Protein AF-A0A7G8F6U8-F1 (afdb_monomer_lite)

Structure (mmCIF, N/CA/C/O backbone):
data_AF-A0A7G8F6U8-F1
#
_entry.id   AF-A0A7G8F6U8-F1
#
loop_
_atom_site.group_PDB
_atom_site.id
_atom_site.type_symbol
_atom_site.label_atom_id
_atom_site.label_alt_id
_atom_site.label_comp_id
_atom_site.label_asym_id
_atom_site.label_entity_id
_atom_site.label_seq_id
_atom_site.pdbx_PDB_ins_code
_atom_site.Cartn_x
_atom_site.Cartn_y
_atom_site.Cartn_z
_atom_site.occupancy
_atom_site.B_iso_or_equiv
_atom_site.auth_seq_id
_atom_site.auth_comp_id
_atom_site.auth_asym_id
_atom_site.auth_atom_id
_atom_site.pdbx_PDB_model_num
ATOM 1 N N . MET A 1 1 ? 1.202 2.092 -9.652 1.00 82.44 1 MET A N 1
ATOM 2 C CA . MET A 1 1 ? 2.455 2.360 -8.913 1.00 82.44 1 MET A CA 1
ATOM 3 C C . MET A 1 1 ? 3.467 1.315 -9.320 1.00 82.44 1 MET A C 1
ATOM 5 O O . MET A 1 1 ? 3.158 0.132 -9.231 1.00 82.44 1 MET A O 1
ATOM 9 N N . HIS A 1 2 ? 4.611 1.744 -9.842 1.00 87.75 2 HIS A N 1
ATOM 10 C CA . HIS A 1 2 ? 5.623 0.851 -10.401 1.00 87.75 2 HIS A CA 1
ATOM 11 C C . HIS A 1 2 ? 6.920 1.020 -9.623 1.00 87.75 2 HIS A C 1
ATOM 13 O O . HIS A 1 2 ? 7.299 2.141 -9.292 1.00 87.75 2 HIS A O 1
ATOM 19 N N . PHE A 1 3 ? 7.587 -0.093 -9.344 1.00 89.06 3 PHE A N 1
ATOM 20 C CA . PHE A 1 3 ? 8.852 -0.131 -8.621 1.00 89.06 3 PHE A CA 1
ATOM 21 C C . PHE A 1 3 ? 9.890 -0.797 -9.517 1.00 89.06 3 PHE A C 1
ATOM 23 O O . PHE A 1 3 ? 9.578 -1.778 -10.192 1.00 89.06 3 PHE A O 1
ATOM 30 N N . THR A 1 4 ? 11.118 -0.277 -9.539 1.00 90.12 4 THR A N 1
ATOM 31 C CA . THR A 1 4 ? 12.177 -0.842 -10.393 1.00 90.12 4 THR A CA 1
ATOM 32 C C . THR A 1 4 ? 12.884 -2.039 -9.753 1.00 90.12 4 THR A C 1
ATOM 34 O O . THR A 1 4 ? 13.609 -2.759 -10.435 1.00 90.12 4 THR A O 1
ATOM 37 N N . SER A 1 5 ? 12.660 -2.286 -8.458 1.00 89.50 5 SER A N 1
ATOM 38 C CA . SER A 1 5 ? 13.149 -3.460 -7.733 1.00 89.50 5 SER A CA 1
ATOM 39 C C . SER A 1 5 ? 12.183 -3.875 -6.620 1.00 89.50 5 SER A C 1
ATOM 41 O O . SER A 1 5 ? 11.375 -3.075 -6.142 1.00 89.50 5 SER A O 1
ATOM 43 N N . LEU A 1 6 ? 12.292 -5.135 -6.180 1.00 87.81 6 LEU A N 1
ATOM 44 C CA . LEU A 1 6 ? 11.554 -5.633 -5.015 1.00 87.81 6 LEU A CA 1
ATOM 45 C C . LEU A 1 6 ? 11.927 -4.866 -3.736 1.00 87.81 6 LEU A C 1
ATOM 47 O O . LEU A 1 6 ? 11.061 -4.613 -2.908 1.00 87.81 6 LEU A O 1
ATOM 51 N N . GLU A 1 7 ? 13.192 -4.468 -3.601 1.00 92.44 7 GLU A N 1
ATOM 52 C CA . GLU A 1 7 ? 13.697 -3.695 -2.461 1.00 92.44 7 GLU A CA 1
ATOM 53 C C . GLU A 1 7 ? 13.002 -2.328 -2.351 1.00 92.44 7 GLU A C 1
ATOM 55 O O . GLU A 1 7 ? 12.481 -1.991 -1.294 1.00 92.44 7 GLU A O 1
ATOM 60 N N . GLN A 1 8 ? 12.851 -1.595 -3.462 1.00 92.06 8 GLN A N 1
ATOM 61 C CA . GLN A 1 8 ? 12.112 -0.323 -3.458 1.00 92.06 8 GLN A CA 1
ATOM 62 C C . GLN A 1 8 ? 10.642 -0.489 -3.070 1.00 92.06 8 GLN A C 1
ATOM 64 O O . GLN A 1 8 ? 10.083 0.359 -2.373 1.00 92.06 8 GLN A O 1
ATOM 69 N N . PHE A 1 9 ? 10.007 -1.577 -3.514 1.00 90.94 9 PHE A N 1
ATOM 70 C CA . PHE A 1 9 ? 8.657 -1.901 -3.064 1.00 90.94 9 PHE A CA 1
ATOM 71 C C . PHE A 1 9 ? 8.623 -2.150 -1.548 1.00 90.94 9 PHE A C 1
ATOM 73 O O . PHE A 1 9 ? 7.731 -1.647 -0.866 1.00 90.94 9 PHE A O 1
ATOM 80 N N . GLN A 1 10 ? 9.586 -2.908 -1.018 1.00 90.19 10 GLN A N 1
ATOM 81 C CA . GLN A 1 10 ? 9.664 -3.225 0.407 1.00 90.19 10 GLN A CA 1
ATOM 82 C C . GLN A 1 10 ? 9.866 -1.969 1.257 1.00 90.19 10 GLN A C 1
ATOM 84 O O . GLN A 1 10 ? 9.146 -1.807 2.239 1.00 90.19 10 GLN A O 1
ATOM 89 N N . ASP A 1 11 ? 10.756 -1.060 0.860 1.00 92.56 11 ASP A N 1
ATOM 90 C CA . ASP A 1 11 ? 10.983 0.208 1.563 1.00 92.56 11 ASP A CA 1
ATOM 91 C C . ASP A 1 11 ? 9.722 1.080 1.588 1.00 92.56 11 ASP A C 1
ATOM 93 O O . ASP A 1 11 ? 9.325 1.590 2.640 1.00 92.56 11 ASP A O 1
ATOM 97 N N . TRP A 1 12 ? 9.036 1.201 0.447 1.00 89.62 12 TRP A N 1
ATOM 98 C CA . TRP A 1 12 ? 7.765 1.920 0.364 1.00 89.62 12 TRP A CA 1
ATOM 99 C C . TRP A 1 12 ? 6.688 1.284 1.256 1.00 89.62 12 TRP A C 1
ATOM 101 O O . TRP A 1 12 ? 6.010 1.982 2.014 1.00 89.62 12 TRP A O 1
ATOM 111 N N . TYR A 1 13 ? 6.554 -0.045 1.211 1.00 87.56 13 TYR A N 1
ATOM 112 C CA . TYR A 1 13 ? 5.565 -0.782 1.998 1.00 87.56 13 TYR A CA 1
ATOM 113 C C . TYR A 1 13 ? 5.841 -0.693 3.506 1.00 87.56 13 TYR A C 1
ATOM 115 O O . TYR A 1 13 ? 4.917 -0.480 4.289 1.00 87.56 13 TYR A O 1
ATOM 123 N N . GLN A 1 14 ? 7.107 -0.790 3.924 1.00 87.44 14 GLN A N 1
ATOM 124 C CA . GLN A 1 14 ? 7.516 -0.579 5.315 1.00 87.44 14 GLN A CA 1
ATOM 125 C C . GLN A 1 14 ? 7.199 0.842 5.778 1.00 87.44 14 GLN A C 1
ATOM 127 O O . GLN A 1 14 ? 6.704 1.021 6.890 1.00 87.44 14 GLN A O 1
ATOM 132 N N . GLY A 1 15 ? 7.423 1.847 4.927 1.00 86.00 15 GLY A N 1
ATOM 133 C CA . GLY A 1 15 ? 7.000 3.218 5.197 1.00 86.00 15 GLY A CA 1
ATOM 134 C C . GLY A 1 15 ? 5.495 3.312 5.459 1.00 86.00 15 GLY A C 1
ATOM 135 O O . GLY A 1 15 ? 5.089 3.936 6.432 1.00 86.00 15 GLY A O 1
ATOM 136 N N . LEU A 1 16 ? 4.671 2.638 4.652 1.00 83.06 16 LEU A N 1
ATOM 137 C CA . LEU A 1 16 ? 3.213 2.649 4.788 1.00 83.06 16 LEU A CA 1
ATOM 138 C C . LEU A 1 16 ? 2.722 1.983 6.082 1.00 83.06 16 LEU A C 1
ATOM 140 O O . LEU A 1 16 ? 1.881 2.544 6.780 1.00 83.06 16 LEU A O 1
ATOM 144 N N . VAL A 1 17 ? 3.242 0.795 6.401 1.00 78.25 17 VAL A N 1
ATOM 145 C CA . VAL A 1 17 ? 2.833 0.021 7.586 1.00 78.25 17 VAL A CA 1
ATOM 146 C C . VAL A 1 17 ? 3.283 0.704 8.876 1.00 78.25 17 VAL A C 1
ATOM 148 O O . VAL A 1 17 ? 2.534 0.739 9.849 1.00 78.25 17 VAL A O 1
ATOM 151 N N . ASN A 1 18 ? 4.482 1.288 8.879 1.00 81.44 18 ASN A N 1
ATOM 152 C CA . ASN A 1 18 ? 5.039 1.940 10.063 1.00 81.44 18 ASN A CA 1
ATOM 153 C C . ASN A 1 18 ? 4.590 3.405 10.218 1.00 81.44 18 ASN A C 1
ATOM 155 O O . ASN A 1 18 ? 4.840 4.006 11.262 1.00 81.44 18 ASN A O 1
ATOM 159 N N . ALA A 1 19 ? 3.937 3.998 9.212 1.00 73.50 19 ALA A N 1
ATOM 16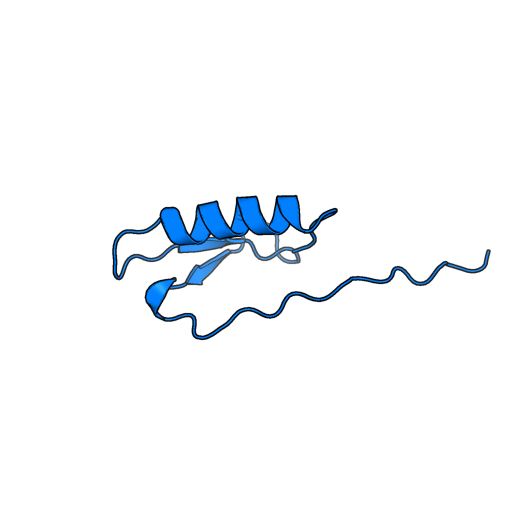0 C CA . ALA A 1 19 ? 3.486 5.391 9.258 1.00 73.50 19 ALA A CA 1
ATOM 161 C C . ALA A 1 19 ? 2.292 5.632 10.194 1.00 73.50 19 ALA A C 1
ATOM 163 O O . ALA A 1 19 ? 2.024 6.780 10.548 1.00 73.50 19 ALA A O 1
ATOM 164 N N . SER A 1 20 ? 1.553 4.591 10.582 1.00 69.75 20 SER A N 1
ATOM 165 C CA . SER A 1 20 ? 0.279 4.746 11.285 1.00 69.75 20 SER A CA 1
ATOM 166 C C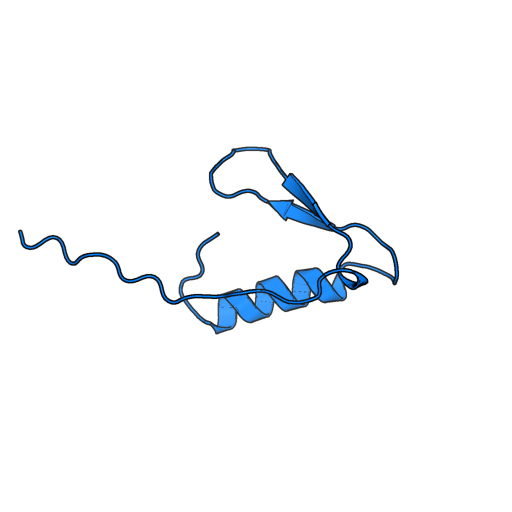 . SER A 1 20 ? 0.264 4.047 12.637 1.00 69.75 20 SER A C 1
ATOM 168 O O . SER A 1 20 ? 0.587 2.866 12.738 1.00 69.75 20 SER A O 1
ATOM 170 N N . ALA A 1 21 ? -0.208 4.758 13.662 1.00 75.06 21 ALA A N 1
ATOM 171 C CA . ALA A 1 21 ? -0.714 4.121 14.873 1.00 75.06 21 ALA A CA 1
ATOM 172 C C . ALA A 1 21 ? -1.909 3.206 14.535 1.00 75.06 21 ALA A C 1
ATOM 174 O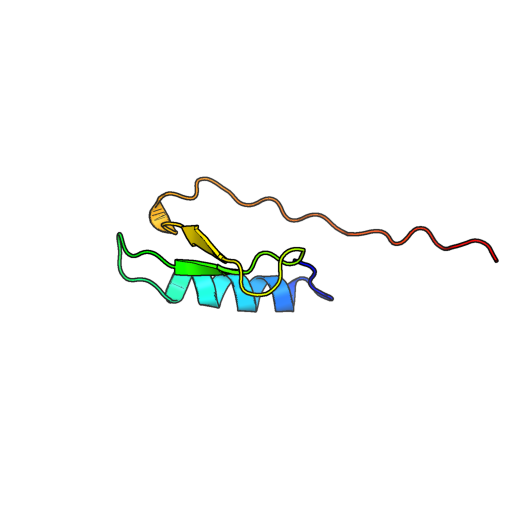 O . ALA A 1 21 ? -2.575 3.399 13.516 1.00 75.06 21 ALA A O 1
ATOM 175 N N . GLU A 1 22 ? -2.194 2.226 15.392 1.00 78.06 22 GLU A N 1
ATOM 176 C CA . GLU A 1 22 ? -3.330 1.309 15.227 1.00 78.06 22 GLU A CA 1
ATOM 177 C C . GLU A 1 22 ? -4.635 2.083 14.948 1.00 78.06 22 GLU A C 1
ATOM 179 O O . GLU A 1 22 ? -4.947 3.068 15.621 1.00 78.06 22 GLU A O 1
ATOM 184 N N . GLY A 1 23 ? -5.381 1.686 13.913 1.00 77.88 23 GLY A N 1
ATOM 185 C CA . GLY A 1 23 ? -6.611 2.358 13.496 1.00 77.88 23 GLY A CA 1
ATOM 186 C C . GLY A 1 23 ? -6.456 3.641 12.666 1.00 77.88 23 GLY A C 1
ATOM 187 O O . GLY A 1 23 ? -7.475 4.167 12.202 1.00 77.88 23 GLY A O 1
ATOM 188 N N . ALA A 1 24 ? -5.242 4.165 12.462 1.00 86.44 24 ALA A N 1
ATOM 189 C CA . ALA A 1 24 ? -5.040 5.412 11.723 1.00 86.44 24 ALA A CA 1
ATOM 190 C C . ALA A 1 24 ? -5.083 5.223 10.197 1.00 86.44 24 ALA A C 1
ATOM 192 O O . ALA A 1 24 ? -4.822 4.149 9.653 1.00 86.44 24 ALA A O 1
ATOM 193 N N . PHE A 1 25 ? -5.450 6.301 9.505 1.00 89.06 25 PHE A N 1
ATOM 194 C CA . PHE A 1 25 ? -5.498 6.344 8.050 1.00 89.06 25 PHE A CA 1
ATOM 195 C C . PHE A 1 25 ? -4.154 6.771 7.457 1.00 89.06 25 PHE A C 1
ATOM 197 O O . PHE A 1 25 ? -3.460 7.614 8.025 1.00 89.06 25 PHE A O 1
ATOM 204 N N . VAL A 1 26 ? -3.836 6.242 6.278 1.00 90.25 26 VAL A N 1
ATOM 205 C CA . VAL A 1 26 ? -2.685 6.639 5.462 1.00 90.25 26 VAL A CA 1
ATOM 206 C C . VAL A 1 26 ? -3.135 6.964 4.041 1.00 90.25 26 VAL A C 1
ATOM 208 O O . VAL A 1 26 ? -4.067 6.352 3.514 1.00 90.25 26 VAL A O 1
ATOM 211 N N . ASN A 1 27 ? -2.455 7.926 3.420 1.00 90.94 27 ASN A N 1
ATOM 212 C CA . ASN A 1 27 ? -2.694 8.308 2.033 1.00 90.94 27 ASN A CA 1
ATOM 213 C C . ASN A 1 27 ? -1.785 7.492 1.112 1.00 90.94 27 ASN A C 1
ATOM 215 O O . ASN A 1 27 ? -0.565 7.496 1.272 1.00 90.94 27 ASN A O 1
ATOM 219 N N . VAL A 1 28 ? -2.378 6.828 0.127 1.00 90.12 28 VAL A N 1
ATOM 220 C CA . VAL A 1 28 ? -1.684 6.063 -0.909 1.00 90.12 28 VAL A CA 1
ATOM 221 C C . VAL A 1 28 ? -1.896 6.781 -2.243 1.00 90.12 28 VAL A C 1
ATOM 223 O O . VAL A 1 28 ? -3.042 6.900 -2.673 1.00 90.12 28 VAL A O 1
ATOM 226 N N . PRO A 1 29 ? -0.841 7.279 -2.907 1.00 88.75 29 PRO A N 1
ATOM 227 C CA . PRO A 1 29 ? -0.997 8.014 -4.160 1.00 88.75 29 PRO A CA 1
ATOM 228 C C . PRO A 1 29 ? -1.511 7.110 -5.289 1.00 88.75 29 PRO A C 1
ATOM 230 O O . PRO A 1 29 ? -1.093 5.954 -5.410 1.00 88.75 29 PRO A O 1
ATOM 233 N N . LEU A 1 30 ? -2.389 7.645 -6.139 1.00 88.62 30 LEU A N 1
ATOM 234 C CA . LEU A 1 30 ? -2.870 6.968 -7.345 1.00 88.62 30 LEU A CA 1
ATOM 235 C C . LEU A 1 30 ? -1.990 7.363 -8.533 1.00 88.62 30 LEU A C 1
ATOM 237 O O . LEU A 1 30 ? -1.935 8.519 -8.922 1.00 88.62 30 LEU A O 1
ATOM 241 N N . SER A 1 31 ? -1.268 6.402 -9.112 1.00 83.69 31 SER A N 1
ATOM 242 C CA . SER A 1 31 ? -0.238 6.705 -10.122 1.00 83.69 31 SER A CA 1
ATOM 243 C C . SER A 1 31 ? -0.775 7.307 -11.419 1.00 83.69 31 SER A C 1
ATOM 245 O O . SER A 1 31 ? -0.039 8.022 -12.088 1.00 83.69 31 SER A O 1
ATOM 247 N N . ASP A 1 32 ? -2.029 7.020 -11.759 1.00 85.25 32 ASP A N 1
ATOM 248 C CA . ASP A 1 32 ? -2.652 7.463 -13.009 1.00 85.25 32 ASP A CA 1
ATOM 249 C C . ASP A 1 32 ? -3.425 8.787 -12.853 1.00 85.25 32 ASP A C 1
ATOM 251 O O . ASP A 1 32 ? -3.916 9.326 -13.844 1.00 85.25 32 ASP A O 1
ATOM 255 N N . LEU A 1 33 ? -3.549 9.311 -11.624 1.00 89.44 33 LEU A N 1
ATOM 256 C CA . LEU A 1 33 ? -4.342 10.498 -11.290 1.00 89.44 33 LEU A CA 1
ATOM 257 C C . LEU A 1 33 ? -3.509 11.475 -10.453 1.00 89.44 33 LEU A C 1
ATOM 259 O O . LEU A 1 33 ? -3.236 11.240 -9.275 1.00 89.44 33 LEU A O 1
ATOM 263 N N . ASP A 1 34 ? -3.098 12.582 -11.069 1.00 90.38 34 ASP A N 1
ATOM 264 C CA . ASP A 1 34 ? -2.263 13.581 -10.403 1.00 90.38 34 ASP A CA 1
ATOM 265 C C . ASP A 1 34 ? -3.022 14.291 -9.271 1.00 90.38 34 ASP A C 1
ATOM 267 O O . ASP A 1 34 ? -4.174 14.695 -9.420 1.00 90.38 34 ASP A O 1
ATOM 271 N N . GLY A 1 35 ? -2.364 14.438 -8.122 1.00 90.31 35 GLY A N 1
ATOM 272 C CA . GLY A 1 35 ? -2.948 15.029 -6.917 1.00 90.31 35 GLY A CA 1
ATOM 273 C C . GLY A 1 35 ? -3.987 14.167 -6.184 1.00 90.31 35 GLY A C 1
ATOM 274 O O . GLY A 1 35 ? -4.510 14.621 -5.164 1.00 90.31 35 GLY A O 1
ATOM 275 N N . GLU A 1 36 ? -4.276 12.944 -6.644 1.00 93.88 36 GLU A N 1
ATOM 276 C CA . GLU A 1 36 ? -5.267 12.062 -6.019 1.00 93.88 36 GLU A CA 1
ATOM 277 C C . GLU A 1 36 ? -4.652 10.958 -5.146 1.00 93.88 36 GLU A C 1
ATOM 279 O O . GLU A 1 36 ? -3.588 10.392 -5.421 1.00 93.88 36 GLU A O 1
ATOM 284 N N . PHE A 1 37 ? -5.369 10.626 -4.069 1.00 93.56 37 PHE A N 1
ATOM 285 C CA . PHE A 1 37 ? -4.938 9.664 -3.063 1.00 93.56 37 PHE A CA 1
ATOM 286 C C . PHE A 1 37 ? -6.089 8.748 -2.656 1.00 93.56 37 PHE A C 1
ATOM 288 O O . PHE A 1 37 ? -7.214 9.188 -2.423 1.00 93.56 37 PHE A O 1
ATOM 295 N N . LEU A 1 38 ? -5.774 7.470 -2.481 1.00 91.62 38 LEU A N 1
ATOM 296 C CA . LEU A 1 38 ? -6.601 6.531 -1.745 1.00 91.62 38 LEU A CA 1
ATOM 297 C C . LEU A 1 38 ? -6.321 6.701 -0.245 1.00 91.62 38 LEU A C 1
ATOM 299 O O . LEU A 1 38 ? -5.164 6.748 0.168 1.00 91.62 38 LEU A O 1
ATOM 303 N N . VAL A 1 39 ? -7.366 6.745 0.578 1.00 91.19 39 VAL A N 1
ATOM 304 C CA . VAL A 1 39 ? -7.229 6.757 2.040 1.00 91.19 39 VAL A CA 1
ATOM 305 C C . VAL A 1 39 ? -7.510 5.356 2.558 1.00 91.19 39 VAL A C 1
ATOM 307 O O . VAL A 1 39 ? -8.617 4.842 2.392 1.00 91.19 39 VAL A O 1
ATOM 310 N N . VAL A 1 40 ? -6.516 4.724 3.177 1.00 89.50 40 VAL A N 1
ATOM 311 C CA . VAL A 1 40 ? -6.633 3.345 3.671 1.00 89.50 40 VAL A CA 1
ATOM 312 C C . VAL A 1 40 ? -6.322 3.259 5.147 1.00 89.50 40 VAL A C 1
ATOM 314 O O . VAL A 1 40 ? -5.570 4.068 5.683 1.00 89.50 40 VAL A O 1
ATOM 317 N N . ARG A 1 41 ? -6.888 2.247 5.800 1.00 90.69 41 ARG A N 1
ATOM 318 C CA . ARG A 1 41 ? -6.490 1.844 7.143 1.00 90.69 41 ARG A CA 1
ATOM 319 C C . ARG A 1 41 ? -5.609 0.593 7.0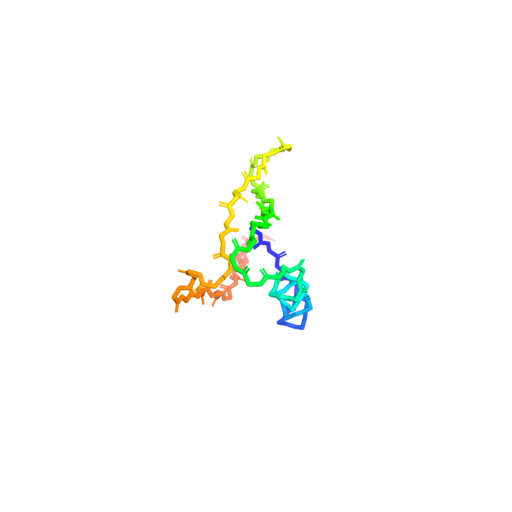25 1.00 90.69 41 ARG A C 1
ATOM 321 O O . ARG A 1 41 ? -6.138 -0.441 6.614 1.00 90.69 41 ARG A O 1
ATOM 328 N N . PRO A 1 42 ? -4.294 0.669 7.303 1.00 86.81 42 PRO A N 1
ATOM 329 C CA . PRO A 1 42 ? -3.378 -0.443 7.033 1.00 86.81 42 PRO A CA 1
ATOM 330 C C . PRO A 1 42 ? -3.737 -1.738 7.765 1.00 86.81 42 PRO A C 1
ATOM 332 O O . PRO A 1 42 ? -3.616 -2.813 7.187 1.00 86.81 42 PRO A O 1
ATOM 335 N N . ASP A 1 43 ? -4.247 -1.637 8.994 1.00 86.69 43 ASP A N 1
ATOM 336 C CA . ASP A 1 43 ? -4.666 -2.785 9.813 1.00 86.69 43 ASP A CA 1
ATOM 337 C C . ASP A 1 43 ? -5.870 -3.567 9.243 1.00 86.69 43 ASP A C 1
ATOM 339 O O . ASP A 1 43 ? -6.095 -4.716 9.618 1.00 86.69 43 ASP A O 1
ATOM 343 N N . ALA A 1 44 ? -6.621 -2.977 8.308 1.00 88.62 44 ALA A N 1
ATOM 344 C CA . ALA A 1 44 ? -7.764 -3.593 7.642 1.00 88.62 44 ALA A CA 1
ATOM 345 C C . ALA A 1 44 ? -7.399 -4.205 6.276 1.00 88.62 44 ALA A C 1
ATOM 347 O O . ALA A 1 44 ? -8.256 -4.793 5.610 1.00 88.62 44 ALA A O 1
ATOM 348 N N . VAL A 1 45 ? -6.144 -4.074 5.832 1.00 86.31 45 VAL A N 1
ATOM 349 C CA . VAL A 1 45 ? -5.673 -4.652 4.568 1.00 86.31 45 VAL A CA 1
ATOM 350 C C . VAL A 1 45 ? -5.379 -6.138 4.768 1.00 86.31 45 VAL A C 1
ATOM 352 O O . VAL A 1 45 ? -4.416 -6.518 5.423 1.00 86.31 45 VAL A O 1
ATOM 355 N N . ILE A 1 46 ? -6.200 -6.996 4.161 1.00 87.44 46 ILE A N 1
ATOM 356 C CA . ILE A 1 46 ? -6.087 -8.461 4.294 1.00 87.44 46 ILE A CA 1
ATOM 357 C C . ILE A 1 46 ? -4.937 -9.024 3.437 1.00 87.44 46 ILE A C 1
ATOM 359 O O . ILE A 1 46 ? -4.369 -10.069 3.749 1.00 87.44 46 ILE A O 1
ATOM 363 N N . GLY A 1 47 ? -4.570 -8.338 2.353 1.00 86.19 47 GLY A N 1
ATOM 364 C C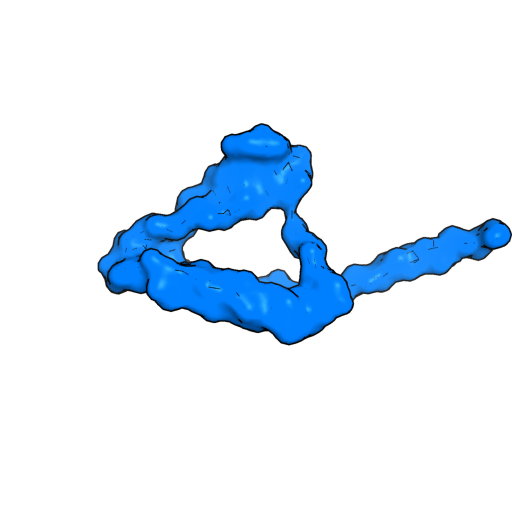A . GLY A 1 47 ? -3.453 -8.730 1.501 1.00 86.19 47 GLY A CA 1
ATOM 365 C C . GLY A 1 47 ? -3.169 -7.720 0.396 1.00 86.19 47 GLY A C 1
ATOM 366 O O . GLY A 1 47 ? -4.024 -6.912 0.036 1.00 86.19 47 GLY A O 1
ATOM 367 N N . MET A 1 48 ? -1.956 -7.785 -0.151 1.00 85.75 48 MET A N 1
ATOM 368 C CA . MET A 1 48 ? -1.497 -6.960 -1.267 1.00 85.75 48 MET A CA 1
ATOM 369 C C . MET A 1 48 ? -0.874 -7.863 -2.334 1.00 85.75 48 MET A C 1
ATOM 371 O O . MET A 1 48 ? -0.036 -8.709 -2.022 1.00 85.75 48 MET A O 1
ATOM 375 N N . ARG A 1 49 ? -1.293 -7.697 -3.592 1.00 88.19 49 ARG A N 1
ATOM 376 C CA . ARG A 1 49 ? -0.721 -8.412 -4.740 1.00 88.19 49 ARG A CA 1
ATOM 377 C C . ARG A 1 49 ? 0.314 -7.519 -5.410 1.00 88.19 49 ARG A C 1
ATOM 379 O O . ARG A 1 49 ? 0.007 -6.386 -5.765 1.00 88.19 49 ARG A O 1
ATOM 386 N N . VAL A 1 50 ? 1.509 -8.061 -5.607 1.00 87.31 50 VAL A N 1
ATOM 387 C CA . VAL A 1 50 ? 2.582 -7.439 -6.386 1.00 87.31 50 VAL A CA 1
ATOM 388 C C . VAL A 1 50 ? 2.929 -8.389 -7.514 1.00 87.31 50 VAL A C 1
ATOM 390 O O . VAL A 1 50 ? 3.108 -9.584 -7.280 1.00 87.31 50 VAL A O 1
ATOM 393 N N . GLU A 1 51 ? 3.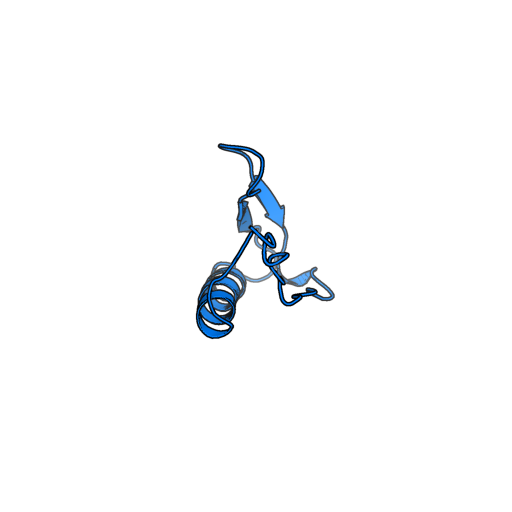003 -7.870 -8.733 1.00 88.88 51 GLU A N 1
ATOM 394 C CA . GLU A 1 51 ? 3.284 -8.668 -9.922 1.00 88.88 51 GLU A CA 1
ATOM 395 C C . GLU A 1 51 ? 4.464 -8.085 -10.692 1.00 88.88 51 GLU A C 1
ATOM 397 O O . GLU A 1 51 ? 4.590 -6.858 -10.766 1.00 88.88 51 GLU A O 1
ATOM 402 N N . PRO A 1 52 ? 5.312 -8.933 -11.296 1.00 85.50 52 PRO A N 1
ATOM 403 C CA . PRO A 1 52 ? 6.310 -8.463 -12.239 1.00 85.50 52 PRO A CA 1
ATOM 404 C C . PRO A 1 52 ? 5.630 -7.770 -13.418 1.00 85.50 52 PRO A C 1
ATOM 406 O O . PRO A 1 52 ? 4.635 -8.261 -13.953 1.00 85.50 52 PRO A O 1
ATOM 409 N N . GLN A 1 53 ? 6.202 -6.654 -13.855 1.00 82.81 53 GLN A N 1
ATOM 410 C CA . GLN A 1 53 ? 5.808 -6.028 -15.106 1.00 82.81 53 GLN A CA 1
ATOM 411 C C . GLN A 1 53 ? 6.796 -6.397 -16.194 1.00 82.81 53 GLN A C 1
ATOM 413 O O . GLN A 1 53 ? 7.976 -6.061 -16.126 1.00 82.81 53 GLN A O 1
ATOM 418 N N . TYR A 1 54 ? 6.291 -7.091 -17.202 1.00 80.06 54 TYR A N 1
ATOM 419 C CA . TYR A 1 54 ? 7.032 -7.366 -18.417 1.00 80.06 54 TYR A CA 1
ATOM 420 C C . TYR A 1 54 ? 6.691 -6.258 -19.405 1.00 80.06 54 TYR A C 1
ATOM 422 O O . TYR A 1 54 ? 5.544 -6.147 -19.837 1.00 80.06 54 TYR A O 1
ATOM 430 N N . ALA A 1 55 ? 7.668 -5.417 -19.744 1.00 70.81 55 ALA A N 1
ATOM 431 C CA . ALA A 1 55 ? 7.540 -4.615 -20.948 1.00 70.81 55 ALA A CA 1
ATOM 432 C C . ALA A 1 55 ? 7.490 -5.595 -22.126 1.00 70.81 55 ALA A C 1
ATOM 434 O O . ALA A 1 55 ? 8.347 -6.479 -22.226 1.00 70.81 55 ALA A O 1
ATOM 435 N N . LEU A 1 56 ? 6.481 -5.471 -22.991 1.00 66.06 56 LEU A N 1
ATOM 436 C CA . LEU A 1 56 ? 6.587 -6.049 -24.324 1.00 66.06 56 LEU A CA 1
ATOM 437 C C . LEU A 1 56 ? 7.856 -5.439 -24.921 1.00 66.06 56 LEU A C 1
ATOM 439 O O . LEU A 1 56 ? 7.968 -4.217 -25.002 1.00 66.06 56 LEU A O 1
ATOM 443 N N . ILE A 1 57 ? 8.845 -6.276 -25.230 1.00 59.44 57 ILE A N 1
ATOM 444 C CA . ILE A 1 57 ? 9.953 -5.853 -26.077 1.00 59.44 57 ILE A CA 1
ATOM 445 C C . ILE A 1 57 ? 9.272 -5.460 -27.386 1.00 59.44 57 ILE A C 1
ATOM 447 O O . ILE A 1 57 ? 8.728 -6.329 -28.066 1.00 59.44 57 ILE A O 1
ATOM 451 N N . ASP A 1 58 ? 9.187 -4.160 -27.660 1.00 56.16 58 ASP A N 1
ATOM 452 C CA . ASP A 1 58 ? 8.786 -3.672 -28.973 1.00 56.16 58 ASP A CA 1
ATOM 453 C C . ASP A 1 58 ? 9.843 -4.211 -29.944 1.00 56.16 58 ASP A C 1
ATOM 455 O O . ASP A 1 58 ? 11.025 -3.878 -29.846 1.00 56.16 58 ASP A O 1
ATOM 459 N N . ASP A 1 59 ? 9.432 -5.169 -30.770 1.00 49.88 59 ASP A N 1
ATOM 460 C CA . ASP A 1 59 ? 10.242 -5.775 -31.820 1.00 49.88 59 ASP A CA 1
ATOM 461 C C . ASP A 1 59 ? 10.356 -4.727 -32.941 1.00 49.88 59 ASP A C 1
ATOM 463 O O . ASP A 1 59 ? 9.505 -4.663 -33.832 1.00 49.88 59 ASP A O 1
ATOM 467 N N . ALA A 1 60 ? 11.331 -3.816 -32.826 1.00 42.59 60 ALA A N 1
ATOM 468 C CA . ALA A 1 60 ? 11.636 -2.792 -33.829 1.00 42.59 60 ALA A CA 1
ATOM 469 C C . ALA A 1 60 ? 13.128 -2.427 -33.864 1.00 42.59 60 ALA A C 1
ATOM 471 O O . ALA A 1 60 ? 13.686 -2.042 -32.810 1.00 42.59 60 ALA A O 1
#

Foldseek 3Di:
DDDPDPVRVVVVVCCQVVVDDQQDWDWDDDPVDPPDTDIDRPVPDPDDDDDDDDDPPPPD

Radius of gyration: 14.39 Å; chains: 1; bounding box: 22×24×49 Å

Secondary structure (DSSP, 8-state):
---SSHHHHHHHHHHHHHT--TT--EEEE-TTSTT-EEEE-GGG----------------

Sequence (60 aa):
MHFTSLEQFQDWYQGLVNASAEGAFVNVPLSDLDGEFLVVRPDAVIGMRVEPQYALIDDA

pLDDT: mean 83.86, std 10.45, range [42.59, 93.88]